Protein AF-A0A3M1DXZ2-F1 (afdb_monomer)

Foldseek 3Di:
DDFDQDPDFRWGWWWAADPPDHDDPAAATEIEIEHQDCVDQVVVVVVVCVVCVVVCVVDPHHYHYGYDHNVCLVVCVDVRSVRSVVPIDD

Mean predicted aligned error: 7.95 Å

Sequence (90 aa):
MKAVTAPGSGGWFCLVPPPGGEAGPESDIDLLVLLDRPDDYFRELRTIVDLLYSVQLESDRLISAKPAPVDDFDQGRIPLYRVAQREGVR

Radius of gyration: 12.91 Å; Cα contacts (8 Å, |Δi|>4): 129; chains: 1; bounding box: 30×26×35 Å

Nearest PDB structures (foldseek):
  8jiw-assembly1_BD  TM=4.901E-01  e=9.294E-01  Triticum aestivum
  6gp6-assembly1_B  TM=4.211E-01  e=1.692E+00  Magnetospirillum gryphiswaldense MSR-1
  7pnw-assembly1_C  TM=3.421E-01  e=2.522E+00  Mus musculus
  2lxx-assembly1_A  TM=2.704E-01  e=6.663E-01  Caenorhabditis elegans

Solvent-accessible surface area (backbone atoms only — not comparable to full-atom values): 5378 Å² total; per-residue (Å²): 137,76,64,69,73,56,90,90,56,90,39,46,53,33,38,36,73,53,97,86,59,83,79,52,97,87,43,64,45,39,35,38,34,30,28,84,72,63,88,48,60,67,60,52,42,50,51,51,50,65,68,42,47,67,58,44,75,78,38,100,48,56,72,47,74,42,77,38,42,37,67,48,43,77,68,37,74,45,74,68,36,46,49,35,71,74,71,32,52,90

Structure (mmCIF, N/CA/C/O backbone):
data_AF-A0A3M1DXZ2-F1
#
_entry.id   AF-A0A3M1DXZ2-F1
#
loop_
_atom_site.group_PDB
_atom_site.id
_atom_site.type_symbol
_atom_site.label_atom_id
_atom_site.label_alt_id
_atom_site.label_comp_id
_atom_site.label_asym_id
_atom_site.label_entity_id
_atom_site.label_seq_id
_atom_site.pdbx_PDB_ins_code
_atom_site.Cartn_x
_atom_site.C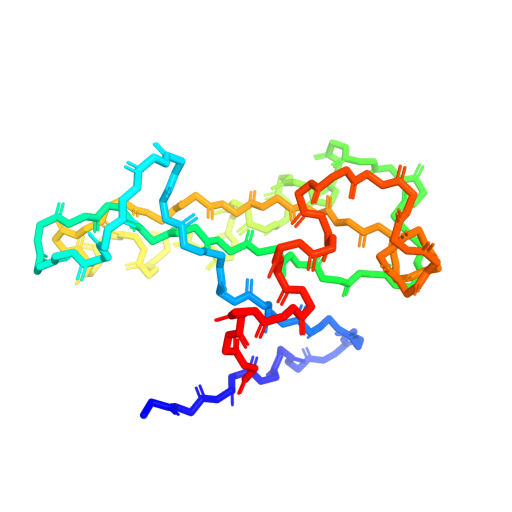artn_y
_atom_site.Cartn_z
_atom_site.occupancy
_atom_site.B_iso_or_equiv
_atom_site.auth_seq_id
_atom_site.auth_comp_id
_atom_site.auth_asym_id
_atom_site.auth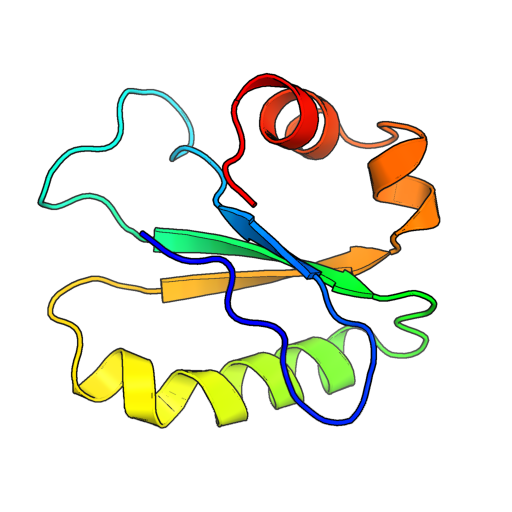_atom_id
_atom_site.pdbx_PDB_model_num
ATOM 1 N N . MET A 1 1 ? 4.821 -12.349 13.509 1.00 30.73 1 MET A N 1
ATOM 2 C CA . MET A 1 1 ? 3.933 -11.825 12.449 1.00 30.73 1 MET A CA 1
ATOM 3 C C . MET A 1 1 ? 4.306 -12.547 11.162 1.00 30.73 1 MET A C 1
ATOM 5 O O . MET A 1 1 ? 5.490 -12.783 10.968 1.00 30.73 1 MET A O 1
ATOM 9 N N . LYS A 1 2 ? 3.328 -13.043 10.395 1.00 22.62 2 LYS A N 1
ATOM 10 C CA . LYS A 1 2 ? 3.551 -13.869 9.195 1.00 22.62 2 LYS A CA 1
ATOM 11 C C . LYS A 1 2 ? 3.364 -13.008 7.946 1.00 22.62 2 LYS A C 1
ATOM 13 O O . LYS A 1 2 ? 2.335 -12.347 7.852 1.00 22.62 2 LYS A O 1
ATOM 18 N N . ALA A 1 3 ? 4.302 -13.107 7.007 1.00 31.73 3 ALA A N 1
ATOM 19 C CA . ALA A 1 3 ? 4.099 -12.767 5.605 1.00 31.73 3 ALA A CA 1
ATOM 20 C C . ALA A 1 3 ? 2.780 -13.378 5.117 1.00 31.73 3 ALA A C 1
ATOM 22 O O . ALA A 1 3 ? 2.600 -14.599 5.204 1.00 31.73 3 ALA A O 1
ATOM 23 N N . VAL A 1 4 ? 1.846 -12.557 4.644 1.00 35.97 4 VAL A N 1
ATOM 24 C CA . VAL A 1 4 ? 0.625 -13.045 3.997 1.00 35.97 4 VAL A CA 1
ATOM 25 C C . VAL A 1 4 ? 0.833 -12.914 2.498 1.00 35.97 4 VAL A C 1
ATOM 27 O O . VAL A 1 4 ? 0.867 -11.815 1.958 1.00 35.97 4 VAL A O 1
ATOM 30 N N . THR A 1 5 ? 1.000 -14.044 1.823 1.00 39.56 5 THR A N 1
ATOM 31 C CA . THR A 1 5 ? 0.932 -14.124 0.366 1.00 39.56 5 THR A CA 1
ATOM 32 C C . THR A 1 5 ? -0.526 -13.994 -0.071 1.00 39.56 5 THR A C 1
ATOM 34 O O . THR A 1 5 ? -1.382 -14.761 0.374 1.00 39.56 5 THR A O 1
ATOM 37 N N . ALA A 1 6 ? -0.830 -13.029 -0.943 1.00 37.94 6 ALA A N 1
ATOM 38 C CA . ALA A 1 6 ? -2.143 -12.956 -1.579 1.00 37.94 6 ALA A CA 1
ATOM 39 C C . ALA A 1 6 ? -2.307 -14.132 -2.569 1.00 37.94 6 ALA A C 1
ATOM 41 O O . ALA A 1 6 ? -1.387 -14.413 -3.344 1.00 37.94 6 ALA A O 1
ATOM 42 N N . PRO A 1 7 ? -3.447 -14.845 -2.576 1.00 34.69 7 PRO A N 1
ATOM 43 C CA . PRO A 1 7 ? -3.665 -15.937 -3.512 1.00 34.69 7 PRO A CA 1
ATOM 44 C C . PRO A 1 7 ? -4.062 -15.379 -4.887 1.00 34.69 7 PRO A C 1
ATOM 46 O O . PRO A 1 7 ? -5.123 -14.780 -5.029 1.00 34.69 7 PRO A O 1
ATOM 49 N N . GLY A 1 8 ? -3.233 -15.610 -5.912 1.00 38.38 8 GLY A N 1
ATOM 50 C CA . GLY A 1 8 ? -3.637 -15.483 -7.325 1.00 38.38 8 GLY A CA 1
ATOM 51 C C . GLY A 1 8 ? -2.816 -14.538 -8.208 1.00 38.38 8 GLY A C 1
ATOM 52 O O . GLY A 1 8 ? -2.905 -14.624 -9.428 1.00 38.38 8 GLY A O 1
ATOM 53 N N . SER A 1 9 ? -1.963 -13.703 -7.632 1.00 40.53 9 SER A N 1
ATOM 54 C CA . SER A 1 9 ? -1.016 -12.842 -8.351 1.00 40.53 9 SER A CA 1
ATOM 55 C C . SER A 1 9 ? 0.133 -12.579 -7.391 1.00 40.53 9 SER A C 1
ATOM 57 O O . SER A 1 9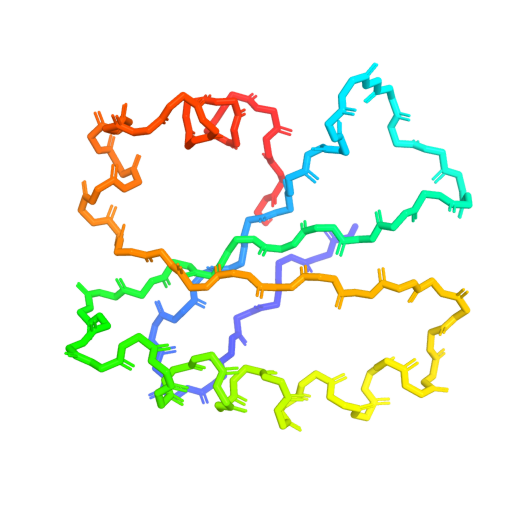 ? -0.147 -12.249 -6.244 1.00 40.53 9 SER A O 1
ATOM 59 N N . GLY A 1 10 ? 1.382 -12.799 -7.811 1.00 44.31 10 GLY A N 1
ATOM 60 C CA . GLY A 1 10 ? 2.593 -12.858 -6.975 1.00 44.31 10 GLY A CA 1
ATOM 61 C C . GLY A 1 10 ? 2.990 -11.566 -6.248 1.00 44.31 10 GLY A C 1
ATOM 62 O O . GLY A 1 10 ? 4.138 -11.149 -6.329 1.00 44.31 10 GLY A O 1
ATOM 63 N N . GLY A 1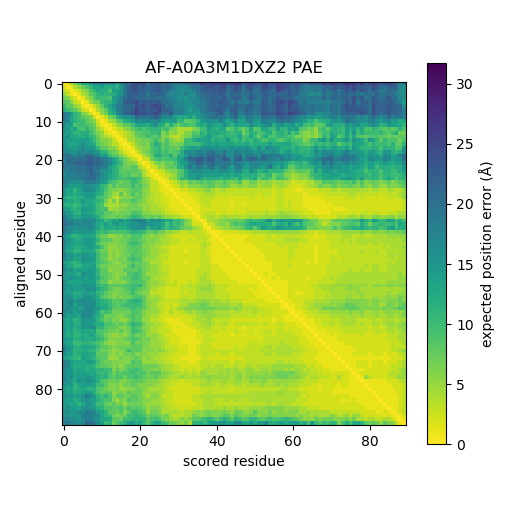 11 ? 2.055 -10.932 -5.545 1.00 50.22 11 GLY A N 1
ATOM 64 C CA . GLY A 1 11 ? 2.264 -9.728 -4.765 1.00 50.22 11 GLY A CA 1
ATOM 65 C C . GLY A 1 11 ? 2.915 -10.052 -3.428 1.00 50.22 11 GLY A C 1
ATOM 66 O O . GLY A 1 11 ? 2.349 -10.792 -2.619 1.00 50.22 11 GLY A O 1
ATOM 67 N N . TRP A 1 12 ? 4.095 -9.486 -3.192 1.00 52.75 12 TRP A N 1
ATOM 68 C CA . TRP A 1 12 ? 4.764 -9.526 -1.893 1.00 52.75 12 TRP A CA 1
ATOM 69 C C . TRP A 1 12 ? 4.458 -8.238 -1.135 1.00 52.75 12 TRP A C 1
ATOM 71 O O . TRP A 1 12 ? 4.558 -7.151 -1.701 1.00 52.75 12 TRP A O 1
ATOM 81 N N . PHE A 1 13 ? 4.121 -8.343 0.148 1.00 57.41 13 PHE A N 1
ATOM 82 C CA . PHE A 1 13 ? 3.961 -7.180 1.018 1.00 57.41 13 PHE A CA 1
ATOM 83 C C . PHE A 1 13 ? 5.253 -6.967 1.801 1.00 57.41 13 PHE A C 1
ATOM 85 O O . PHE A 1 13 ? 5.779 -7.897 2.406 1.00 57.41 13 PHE A O 1
ATOM 92 N N . CYS A 1 14 ? 5.774 -5.747 1.777 1.00 57.41 14 CYS A N 1
ATOM 93 C CA . CYS A 1 14 ? 6.895 -5.328 2.605 1.00 57.41 14 CYS A CA 1
ATOM 94 C C . CYS A 1 14 ? 6.397 -4.243 3.557 1.00 57.41 14 CYS A C 1
ATOM 96 O O . CYS A 1 14 ? 5.907 -3.207 3.106 1.00 57.41 14 CYS A O 1
ATOM 98 N N . LEU A 1 15 ? 6.494 -4.482 4.863 1.00 62.84 15 LEU A N 1
ATOM 99 C CA . LEU A 1 15 ? 6.131 -3.477 5.854 1.00 62.84 15 LEU A CA 1
ATOM 100 C C . LEU A 1 15 ? 7.232 -2.418 5.912 1.00 62.84 15 LEU A C 1
ATOM 102 O O . LEU A 1 15 ? 8.402 -2.753 6.098 1.00 62.84 15 LEU A O 1
ATOM 106 N N . VAL A 1 16 ? 6.863 -1.154 5.738 1.00 61.38 16 VAL A N 1
ATOM 107 C CA . VAL A 1 16 ? 7.804 -0.032 5.744 1.00 61.38 16 VAL A CA 1
ATOM 108 C C . VAL A 1 16 ? 7.713 0.671 7.101 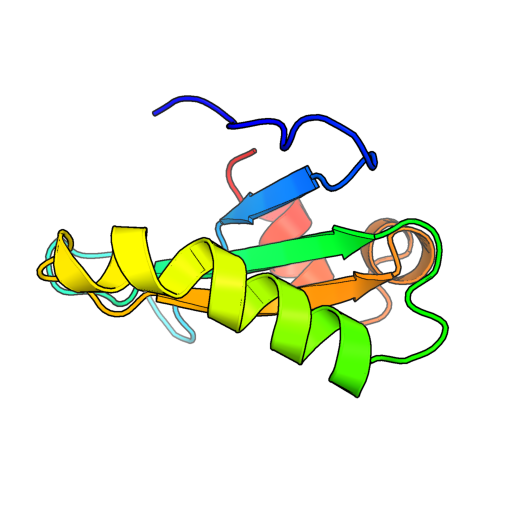1.00 61.38 16 VAL A C 1
ATOM 110 O O . VAL A 1 16 ? 6.605 0.886 7.589 1.00 61.38 16 VAL A O 1
ATOM 113 N N . PRO A 1 17 ? 8.840 1.021 7.744 1.00 60.03 17 PRO A N 1
ATOM 114 C CA . PRO A 1 17 ? 8.795 1.841 8.948 1.00 60.03 17 PRO A CA 1
ATOM 115 C C . PRO A 1 17 ? 8.184 3.223 8.646 1.00 60.03 17 PRO A C 1
ATOM 117 O O . PRO A 1 17 ? 8.361 3.742 7.537 1.00 60.03 17 PRO A O 1
ATOM 120 N N . PRO A 1 18 ? 7.485 3.839 9.617 1.00 60.28 18 PRO A N 1
ATOM 121 C CA . PRO A 1 18 ? 6.873 5.146 9.421 1.00 60.28 18 PRO A CA 1
ATOM 122 C C . PRO A 1 18 ? 7.943 6.206 9.106 1.00 60.28 18 PRO A C 1
ATOM 124 O O . PRO A 1 18 ? 9.076 6.122 9.598 1.00 60.28 18 PRO A O 1
ATOM 127 N N . PRO A 1 19 ? 7.620 7.235 8.303 1.00 52.41 19 PRO A N 1
ATOM 128 C CA . PRO A 1 19 ? 8.582 8.268 7.944 1.00 52.41 19 PRO A CA 1
ATOM 129 C C . PRO A 1 19 ? 9.021 9.062 9.187 1.00 52.41 19 PRO A C 1
ATOM 131 O O . PRO A 1 19 ? 8.313 9.951 9.650 1.00 52.41 19 PRO A O 1
ATOM 134 N N . GLY A 1 20 ? 10.221 8.762 9.701 1.00 59.62 20 GLY A N 1
ATOM 135 C CA . GLY A 1 20 ? 10.906 9.559 10.726 1.00 59.62 20 GLY A CA 1
ATOM 136 C C . GLY A 1 20 ? 11.096 8.930 12.114 1.00 59.62 20 GLY A C 1
ATOM 137 O O . GLY A 1 20 ? 11.535 9.656 13.004 1.00 59.62 20 GLY A O 1
ATOM 138 N N . GLY A 1 21 ? 10.820 7.637 12.342 1.00 59.16 21 GLY A N 1
ATOM 139 C CA . GLY A 1 21 ? 11.060 7.037 13.667 1.00 59.16 21 GLY A CA 1
ATOM 140 C C . GLY A 1 21 ? 10.724 5.550 13.828 1.00 59.16 21 GLY A C 1
ATOM 141 O O . GLY A 1 21 ? 10.438 4.852 12.859 1.00 59.16 21 GLY A O 1
ATOM 142 N N . GLU A 1 22 ? 10.776 5.076 15.079 1.00 59.75 22 GLU A N 1
ATOM 143 C CA . GLU A 1 22 ? 10.402 3.710 15.476 1.00 59.75 22 GLU A CA 1
ATOM 144 C C . GLU A 1 22 ? 8.882 3.507 15.426 1.00 59.75 22 GLU A C 1
ATOM 146 O O . GLU A 1 22 ? 8.107 4.358 15.868 1.00 59.75 22 GLU A O 1
ATOM 151 N N . ALA A 1 23 ? 8.456 2.350 14.912 1.00 62.75 23 ALA A N 1
ATOM 152 C CA . ALA A 1 23 ? 7.054 1.953 14.910 1.00 62.75 23 ALA A CA 1
ATOM 153 C C . ALA A 1 23 ? 6.567 1.711 16.349 1.00 62.75 23 ALA A C 1
ATOM 155 O O . ALA A 1 23 ? 7.016 0.785 17.026 1.00 62.75 23 ALA A O 1
ATOM 156 N N . GLY A 1 24 ? 5.638 2.548 16.804 1.00 65.31 24 GLY A N 1
ATOM 157 C CA . GLY A 1 24 ? 4.939 2.401 18.075 1.00 65.31 24 GLY A CA 1
ATOM 158 C C . GLY A 1 24 ? 3.592 1.684 17.920 1.00 65.31 24 GLY A C 1
ATOM 159 O O . GLY A 1 24 ? 3.121 1.467 16.801 1.00 65.31 24 GLY A O 1
ATOM 160 N N . PRO A 1 25 ? 2.934 1.331 19.038 1.00 66.62 25 PRO A N 1
ATOM 161 C CA . PRO A 1 25 ? 1.624 0.675 19.024 1.00 66.62 25 PRO A CA 1
ATOM 162 C C . PRO A 1 25 ? 0.527 1.504 18.332 1.00 66.62 25 PRO A C 1
ATOM 164 O O . PRO A 1 25 ? -0.368 0.922 17.729 1.00 66.62 25 PRO A O 1
ATOM 167 N N . GLU A 1 26 ? 0.653 2.833 18.338 1.00 71.62 26 GLU A N 1
ATOM 168 C CA . GLU A 1 26 ? -0.283 3.773 17.700 1.00 71.62 26 GLU A CA 1
ATOM 169 C C . GLU A 1 26 ? 0.130 4.186 16.279 1.00 71.62 26 GLU A C 1
ATOM 171 O O . GLU A 1 26 ? -0.532 5.007 15.652 1.00 71.62 26 GLU A O 1
ATOM 176 N N . SER A 1 27 ? 1.262 3.693 15.767 1.00 73.62 27 SER A N 1
ATOM 177 C CA . SER A 1 27 ? 1.739 4.100 14.444 1.00 73.62 27 SER A CA 1
ATOM 178 C C . SER A 1 27 ? 0.860 3.517 13.343 1.00 73.62 27 SER A C 1
ATOM 180 O O . SER A 1 27 ? 0.404 2.378 13.448 1.00 73.62 27 SER A O 1
ATOM 182 N N . ASP A 1 28 ? 0.701 4.242 12.242 1.00 82.75 28 ASP A N 1
ATOM 183 C CA . ASP A 1 28 ? 0.097 3.692 11.030 1.00 82.75 28 ASP A CA 1
ATOM 184 C C . ASP A 1 28 ? 0.887 2.466 10.530 1.00 82.75 28 ASP A C 1
ATOM 186 O O . ASP A 1 28 ? 2.051 2.238 10.882 1.00 82.75 28 ASP A O 1
ATOM 190 N N . ILE A 1 29 ? 0.225 1.629 9.741 1.00 84.56 29 ILE A N 1
ATOM 191 C CA . ILE A 1 29 ? 0.805 0.459 9.090 1.00 84.56 29 ILE A CA 1
ATOM 192 C C . ILE A 1 29 ? 1.054 0.830 7.632 1.00 84.56 29 ILE A C 1
ATOM 194 O O . ILE A 1 29 ? 0.116 0.901 6.843 1.00 84.56 29 ILE A O 1
ATOM 198 N N . ASP A 1 30 ? 2.316 1.035 7.265 1.00 84.88 30 ASP A N 1
ATOM 199 C CA . ASP A 1 30 ? 2.708 1.262 5.876 1.00 84.88 30 ASP A CA 1
ATOM 200 C C . ASP A 1 30 ? 3.099 -0.055 5.192 1.00 84.88 30 ASP A C 1
ATOM 202 O O . ASP A 1 30 ? 3.989 -0.784 5.634 1.00 84.88 30 ASP A O 1
ATOM 206 N N . LEU A 1 31 ? 2.447 -0.344 4.070 1.00 88.06 31 LEU A N 1
ATOM 207 C CA . LEU A 1 31 ? 2.670 -1.512 3.229 1.00 88.06 31 LEU A CA 1
ATOM 208 C C . LEU A 1 31 ? 3.170 -1.077 1.854 1.00 88.06 31 LEU A C 1
ATOM 210 O O . LEU A 1 31 ? 2.549 -0.273 1.157 1.00 88.06 31 LEU A O 1
ATOM 214 N N . LEU A 1 32 ? 4.269 -1.676 1.420 1.00 89.19 32 LEU A N 1
ATOM 215 C CA . LEU A 1 32 ? 4.716 -1.626 0.041 1.00 89.19 32 LEU A CA 1
ATOM 216 C C . LEU A 1 32 ? 4.345 -2.940 -0.644 1.00 89.19 32 LEU A C 1
ATOM 218 O O . LEU A 1 32 ? 4.818 -4.003 -0.245 1.00 89.19 32 LEU A O 1
ATOM 222 N N . VAL A 1 33 ? 3.488 -2.867 -1.659 1.00 90.75 33 VAL A N 1
ATOM 223 C CA . VAL A 1 33 ? 3.001 -4.033 -2.404 1.00 90.75 33 VAL A CA 1
ATOM 224 C C . VAL A 1 33 ? 3.839 -4.179 -3.664 1.00 90.75 33 VAL A C 1
ATOM 226 O O . VAL A 1 33 ? 3.708 -3.381 -4.590 1.00 90.75 33 VAL A O 1
ATOM 229 N N . LEU A 1 34 ? 4.726 -5.169 -3.687 1.00 90.50 34 LEU A N 1
ATOM 230 C CA . LEU A 1 34 ? 5.601 -5.437 -4.824 1.00 90.50 34 LEU A CA 1
ATOM 231 C C . LEU A 1 34 ? 4.823 -6.193 -5.895 1.00 90.50 34 LEU A C 1
ATOM 233 O O . LEU A 1 34 ? 4.325 -7.285 -5.635 1.00 90.50 34 LEU A O 1
ATOM 237 N N . LEU A 1 35 ? 4.727 -5.605 -7.082 1.00 89.06 35 LEU A N 1
ATOM 238 C CA . LEU A 1 35 ? 4.007 -6.138 -8.232 1.00 89.06 35 LEU A CA 1
ATOM 239 C C . LEU A 1 35 ? 4.983 -6.299 -9.399 1.00 89.06 35 LEU A C 1
ATOM 241 O O . LEU A 1 35 ? 5.763 -5.387 -9.671 1.00 89.06 35 LEU A O 1
ATOM 245 N N . ASP A 1 36 ? 4.921 -7.423 -10.117 1.00 83.69 36 ASP A N 1
ATOM 246 C CA . ASP A 1 36 ? 5.820 -7.680 -11.252 1.00 83.69 36 ASP A CA 1
ATOM 247 C C . ASP A 1 36 ? 5.691 -6.601 -12.338 1.00 83.69 36 ASP A C 1
ATOM 249 O O . ASP A 1 36 ? 6.692 -6.131 -12.877 1.00 83.69 36 ASP A O 1
ATOM 253 N N . ARG A 1 37 ? 4.455 -6.181 -12.645 1.00 76.94 37 ARG A N 1
ATOM 254 C CA . ARG A 1 37 ? 4.143 -5.143 -13.641 1.00 76.94 37 ARG A CA 1
ATOM 255 C C . ARG A 1 37 ? 2.844 -4.401 -13.311 1.00 76.94 37 ARG A C 1
ATOM 257 O O . ARG A 1 37 ? 1.780 -4.819 -13.765 1.00 76.94 37 ARG A O 1
ATOM 264 N N . PRO A 1 38 ? 2.888 -3.304 -12.539 1.00 74.38 38 PRO A N 1
ATOM 265 C CA . PRO A 1 38 ? 1.723 -2.446 -12.371 1.00 74.38 38 PRO A CA 1
ATOM 266 C C . PRO A 1 38 ? 1.562 -1.553 -13.611 1.00 74.38 38 PRO A C 1
ATOM 268 O O . PRO A 1 38 ? 1.953 -0.388 -13.597 1.00 74.38 38 PRO A O 1
ATOM 271 N N . ASP A 1 39 ? 1.016 -2.104 -14.699 1.00 77.44 39 ASP A N 1
ATOM 272 C CA . ASP A 1 39 ? 0.815 -1.363 -15.957 1.00 77.44 39 ASP A CA 1
ATOM 273 C C . ASP A 1 39 ? -0.158 -0.176 -15.781 1.00 77.44 39 ASP A C 1
ATOM 275 O O . ASP A 1 39 ? -0.048 0.836 -16.472 1.00 77.44 39 ASP A O 1
ATOM 279 N N . ASP A 1 40 ? -1.084 -0.275 -14.819 1.00 88.00 40 ASP A N 1
ATOM 280 C CA . ASP A 1 40 ? -1.997 0.797 -14.416 1.00 88.00 40 ASP A CA 1
ATOM 281 C C . ASP A 1 40 ? -1.953 0.993 -12.895 1.00 88.00 40 ASP A C 1
ATOM 283 O O . ASP A 1 40 ? -2.657 0.331 -12.129 1.00 88.00 40 ASP A O 1
ATOM 287 N N . TYR A 1 41 ? -1.131 1.949 -12.459 1.00 87.25 41 TYR A N 1
ATOM 288 C CA . TYR A 1 41 ? -0.957 2.288 -11.047 1.00 87.25 41 TYR A CA 1
ATOM 289 C C . TYR A 1 41 ? -2.283 2.549 -10.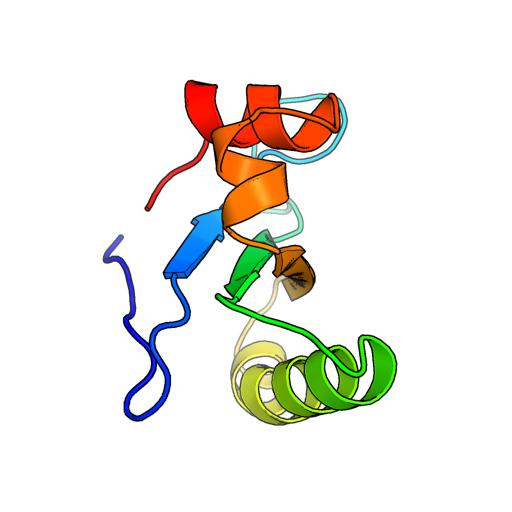317 1.00 87.25 41 TYR A C 1
ATOM 291 O O . TYR A 1 41 ? -2.450 2.122 -9.174 1.00 87.25 41 TYR A O 1
ATOM 299 N N . PHE A 1 42 ? -3.233 3.247 -10.949 1.00 89.56 42 PHE A N 1
ATOM 300 C CA . PHE A 1 42 ? -4.487 3.621 -10.293 1.00 89.56 42 PHE A CA 1
ATOM 301 C C . PHE A 1 42 ? -5.420 2.428 -10.145 1.00 89.56 42 PHE A C 1
ATOM 303 O O . PHE A 1 42 ? -6.074 2.291 -9.109 1.00 89.56 42 PHE A O 1
ATOM 310 N N . ARG A 1 43 ? -5.460 1.547 -11.146 1.00 91.31 43 ARG A N 1
ATOM 311 C CA . ARG A 1 43 ? -6.205 0.291 -11.059 1.00 91.31 43 ARG A CA 1
ATOM 312 C C . ARG A 1 43 ? -5.630 -0.631 -9.986 1.00 91.31 43 ARG A C 1
ATOM 314 O O . ARG A 1 43 ? -6.402 -1.202 -9.214 1.00 91.31 43 ARG A O 1
ATOM 321 N N . GLU A 1 44 ? -4.309 -0.751 -9.904 1.00 91.50 44 GLU A N 1
ATOM 322 C CA . GLU A 1 44 ? -3.656 -1.557 -8.866 1.00 91.50 44 GLU A CA 1
ATOM 323 C C . GLU A 1 44 ? -3.916 -0.978 -7.475 1.00 91.50 44 GLU A C 1
ATOM 325 O O . GLU A 1 44 ? -4.349 -1.692 -6.571 1.00 91.50 44 GLU A O 1
ATOM 330 N N . LEU A 1 45 ? -3.764 0.339 -7.313 1.00 91.25 45 LEU A N 1
ATOM 331 C CA . LEU A 1 45 ? -4.070 1.021 -6.058 1.00 91.25 45 LEU A CA 1
ATOM 332 C C . LEU A 1 45 ? -5.535 0.824 -5.650 1.00 91.25 45 LEU A C 1
ATOM 334 O O . LEU A 1 45 ? -5.809 0.531 -4.489 1.00 91.25 45 LEU A O 1
ATOM 338 N N . ARG A 1 46 ? -6.480 0.943 -6.591 1.00 92.00 46 ARG A N 1
ATOM 339 C CA . ARG A 1 46 ? -7.904 0.705 -6.325 1.00 92.00 46 ARG A CA 1
ATOM 340 C C . ARG A 1 46 ? -8.150 -0.725 -5.850 1.00 92.00 46 ARG A C 1
ATOM 342 O O . ARG A 1 46 ? -8.839 -0.913 -4.854 1.00 92.00 46 ARG A O 1
ATOM 349 N N . THR A 1 47 ? -7.547 -1.701 -6.523 1.00 91.62 47 THR A N 1
ATOM 350 C CA . THR A 1 47 ? -7.646 -3.120 -6.159 1.00 91.62 47 THR A CA 1
ATOM 351 C C . THR A 1 47 ? -7.116 -3.368 -4.748 1.00 91.62 47 THR A C 1
ATOM 353 O O . THR A 1 47 ? -7.778 -4.017 -3.944 1.00 91.62 47 THR A O 1
ATOM 356 N N . ILE A 1 48 ? -5.956 -2.800 -4.415 1.00 90.69 48 ILE A N 1
ATOM 357 C CA . ILE A 1 48 ? -5.358 -2.893 -3.079 1.00 90.69 48 ILE A CA 1
ATOM 358 C C . ILE A 1 48 ? -6.275 -2.268 -2.020 1.00 90.69 48 ILE A C 1
ATOM 360 O O . ILE A 1 48 ? -6.506 -2.879 -0.980 1.00 90.69 48 ILE A O 1
ATOM 364 N N . VAL A 1 49 ? -6.828 -1.080 -2.283 1.00 90.75 49 VAL A N 1
ATOM 365 C CA . VAL A 1 49 ? -7.759 -0.401 -1.366 1.00 90.75 49 VAL A CA 1
ATOM 366 C C . VAL A 1 49 ? -9.017 -1.237 -1.137 1.00 90.75 49 VAL A C 1
ATOM 368 O O . VAL A 1 49 ? -9.425 -1.409 0.009 1.00 90.75 49 VAL A O 1
ATOM 371 N N . ASP A 1 50 ? -9.610 -1.785 -2.199 1.00 92.25 50 ASP A N 1
ATOM 372 C CA . ASP A 1 50 ? -10.817 -2.608 -2.097 1.00 92.25 50 ASP A CA 1
ATOM 373 C C . ASP A 1 50 ? -10.546 -3.910 -1.307 1.00 92.25 50 ASP A C 1
ATOM 375 O O . ASP A 1 50 ? -11.379 -4.321 -0.501 1.00 92.25 50 ASP A O 1
ATOM 379 N N . LEU A 1 51 ? -9.363 -4.523 -1.463 1.00 90.31 51 LEU A N 1
ATOM 380 C CA . LEU A 1 51 ? -8.944 -5.708 -0.697 1.00 90.31 51 LEU A CA 1
ATOM 381 C C . LEU A 1 51 ? -8.673 -5.405 0.781 1.00 90.31 51 LEU A C 1
ATOM 383 O O . LEU A 1 51 ? -9.009 -6.207 1.651 1.00 90.31 51 LEU A O 1
ATOM 387 N N . LEU A 1 52 ? -8.046 -4.266 1.072 1.00 90.56 52 LEU A N 1
ATOM 388 C CA . LEU A 1 52 ? -7.701 -3.876 2.439 1.00 90.56 52 LEU A CA 1
ATOM 389 C C . LEU A 1 52 ? -8.880 -3.274 3.200 1.00 90.56 52 LEU A C 1
ATOM 391 O O . LEU A 1 52 ? -8.795 -3.152 4.418 1.00 90.56 52 LEU A O 1
ATOM 395 N N . TYR A 1 53 ? -9.982 -2.932 2.529 1.00 88.38 53 TYR A N 1
ATOM 396 C CA . TYR A 1 53 ? -11.115 -2.261 3.158 1.00 88.38 53 TYR A CA 1
ATOM 397 C C . TYR A 1 53 ? -11.691 -3.038 4.350 1.00 88.38 53 TYR A C 1
ATOM 399 O O . TYR A 1 53 ? -11.897 -2.459 5.414 1.00 88.38 53 TYR A O 1
ATOM 407 N N . SER A 1 54 ? -11.903 -4.351 4.217 1.00 90.50 54 SER A N 1
ATOM 408 C CA . SER A 1 54 ? -12.412 -5.167 5.328 1.00 90.50 54 SER A CA 1
ATOM 409 C C . SER A 1 54 ? -11.421 -5.236 6.490 1.00 90.50 54 SER A C 1
ATOM 411 O O . SER A 1 54 ? -11.817 -5.110 7.642 1.00 90.50 54 SER A O 1
ATOM 413 N N . VAL A 1 55 ? -10.126 -5.362 6.188 1.00 89.38 55 VAL A N 1
ATOM 414 C CA . VAL A 1 55 ? -9.059 -5.405 7.199 1.00 89.38 55 VAL A CA 1
ATOM 415 C C . VAL A 1 55 ? -8.942 -4.063 7.924 1.00 89.38 55 VAL A C 1
ATOM 417 O O . VAL A 1 55 ? -8.751 -4.027 9.134 1.00 89.38 55 VAL A O 1
ATOM 420 N N . GLN A 1 56 ? -9.106 -2.954 7.203 1.00 90.12 56 GLN A N 1
ATOM 421 C CA . GLN A 1 56 ? -9.093 -1.610 7.770 1.00 90.12 56 GLN A CA 1
ATOM 422 C C . GLN A 1 56 ? -10.248 -1.384 8.752 1.00 90.12 56 GLN A C 1
ATOM 424 O O . GLN A 1 56 ? -10.056 -0.679 9.737 1.00 90.12 56 GLN A O 1
ATOM 429 N N . LEU A 1 57 ? -11.429 -1.960 8.504 1.00 91.75 57 LEU A N 1
ATOM 430 C CA . LEU A 1 57 ? -12.578 -1.847 9.413 1.00 91.75 57 LEU A CA 1
ATOM 431 C C . LEU A 1 57 ? -12.392 -2.631 10.718 1.00 91.75 57 LEU A C 1
ATOM 433 O O . LEU A 1 57 ? -12.990 -2.276 11.729 1.00 91.75 57 LEU A O 1
ATOM 437 N N . GLU A 1 58 ? -11.588 -3.691 10.690 1.00 92.38 58 GLU A N 1
ATOM 438 C CA . GLU A 1 58 ? -11.273 -4.527 11.856 1.00 92.38 58 GLU A CA 1
ATOM 439 C C . GLU A 1 58 ? -10.018 -4.052 12.609 1.00 92.38 58 GLU A C 1
ATOM 441 O O . GLU A 1 58 ? -9.681 -4.592 13.662 1.00 92.38 58 GLU A O 1
ATOM 446 N N . SER A 1 59 ? -9.312 -3.060 12.064 1.00 86.00 59 SER A N 1
ATOM 447 C CA . SER A 1 59 ? -8.061 -2.534 12.599 1.00 86.00 59 SER A CA 1
ATOM 448 C C . SER A 1 59 ? -8.279 -1.169 13.238 1.00 86.00 59 SER A C 1
ATOM 450 O O . SER A 1 59 ? -8.751 -0.239 12.587 1.00 86.00 59 SER A O 1
ATOM 452 N N . ASP A 1 60 ? -7.812 -1.008 14.475 1.00 88.00 60 ASP A N 1
ATOM 453 C CA . ASP A 1 60 ? -7.756 0.299 15.146 1.00 88.00 60 ASP A CA 1
ATOM 454 C C . ASP A 1 60 ? -6.650 1.211 14.574 1.00 88.00 60 ASP A C 1
ATOM 456 O O . ASP A 1 60 ? -6.544 2.383 14.931 1.00 88.00 60 ASP A O 1
ATOM 460 N N . ARG A 1 61 ? -5.816 0.679 13.670 1.00 85.88 61 ARG A N 1
ATOM 461 C CA . ARG A 1 61 ? -4.691 1.374 13.030 1.00 85.88 61 ARG A CA 1
ATOM 462 C C . ARG A 1 61 ? -4.968 1.610 11.552 1.00 85.88 61 ARG A C 1
ATOM 464 O O . ARG A 1 61 ? -5.509 0.730 10.873 1.00 85.88 61 ARG A O 1
ATOM 471 N N . LEU A 1 62 ? -4.552 2.767 11.035 1.00 86.38 62 LEU A N 1
ATOM 472 C CA . LEU A 1 62 ? -4.626 3.062 9.604 1.00 86.38 62 LEU A CA 1
ATOM 473 C C . LEU A 1 62 ? -3.624 2.202 8.835 1.00 86.38 62 LEU A C 1
ATOM 475 O O . LEU A 1 62 ? -2.464 2.086 9.220 1.00 86.38 62 LEU A O 1
ATOM 479 N N . ILE A 1 63 ? -4.079 1.614 7.735 1.00 88.88 63 ILE A N 1
ATOM 480 C CA . ILE A 1 63 ? -3.280 0.807 6.821 1.00 88.88 63 ILE A CA 1
ATOM 481 C C . ILE A 1 63 ? -3.125 1.600 5.525 1.00 88.88 63 ILE A C 1
ATOM 483 O O . ILE A 1 63 ? -4.062 1.776 4.748 1.00 88.88 63 ILE A O 1
ATOM 487 N N . SER A 1 64 ? -1.913 2.080 5.289 1.00 85.94 64 SER A N 1
ATOM 488 C CA . SER A 1 64 ? -1.487 2.734 4.057 1.00 85.94 64 SER A CA 1
ATOM 489 C C . SER A 1 64 ? -0.808 1.688 3.183 1.00 85.94 64 SER A C 1
ATOM 491 O O . SER A 1 64 ? 0.100 1.000 3.633 1.00 85.94 64 SER A O 1
ATOM 493 N N . ALA A 1 65 ? -1.238 1.537 1.931 1.00 90.56 65 ALA A N 1
ATOM 494 C CA . ALA A 1 65 ? -0.633 0.581 1.011 1.00 90.56 65 ALA A CA 1
ATOM 495 C C . ALA A 1 65 ? -0.300 1.236 -0.326 1.00 90.56 65 ALA A C 1
ATOM 497 O O . ALA A 1 65 ? -1.120 1.943 -0.913 1.00 90.56 65 ALA A O 1
ATOM 498 N N . LYS A 1 66 ? 0.921 1.002 -0.811 1.00 88.62 66 LYS A N 1
ATOM 499 C CA . LYS A 1 66 ? 1.431 1.587 -2.053 1.00 88.62 66 LYS A CA 1
ATOM 500 C C . LYS A 1 66 ? 1.918 0.487 -2.992 1.00 88.62 66 LYS A C 1
ATOM 502 O O . LYS A 1 66 ? 2.819 -0.258 -2.603 1.00 88.62 66 LYS A O 1
ATOM 507 N N . PRO A 1 67 ? 1.377 0.389 -4.219 1.00 91.75 67 PRO A N 1
ATOM 508 C CA . PRO A 1 67 ? 1.936 -0.507 -5.218 1.00 91.75 67 PRO A CA 1
ATOM 509 C C . PRO A 1 67 ? 3.316 -0.011 -5.661 1.00 91.75 67 PRO A C 1
ATOM 511 O O . PRO A 1 67 ? 3.548 1.194 -5.802 1.00 91.75 67 PRO A O 1
ATOM 514 N N . ALA A 1 68 ? 4.231 -0.948 -5.882 1.00 90.44 68 ALA A N 1
ATOM 515 C CA . ALA A 1 68 ? 5.584 -0.705 -6.352 1.00 90.44 68 ALA A CA 1
ATOM 516 C C . ALA A 1 68 ? 5.992 -1.776 -7.372 1.00 90.44 68 ALA A C 1
ATOM 518 O O . ALA A 1 68 ? 5.782 -2.961 -7.110 1.00 90.44 68 ALA A O 1
ATOM 519 N N . PRO A 1 69 ? 6.602 -1.396 -8.508 1.00 91.06 69 PRO A N 1
ATOM 520 C CA . PRO A 1 69 ? 7.210 -2.365 -9.408 1.00 91.06 69 PRO A CA 1
ATOM 521 C C . PRO A 1 69 ? 8.336 -3.121 -8.695 1.00 91.06 69 PRO A C 1
ATOM 523 O O . PRO A 1 69 ? 9.202 -2.496 -8.074 1.00 91.06 69 PRO A O 1
ATOM 526 N N . VAL A 1 70 ? 8.346 -4.450 -8.801 1.00 90.19 70 VAL A N 1
ATOM 527 C CA . VAL A 1 70 ? 9.378 -5.292 -8.176 1.00 90.19 70 VAL A CA 1
ATOM 528 C C . VAL A 1 70 ? 10.776 -4.937 -8.688 1.00 90.19 70 VAL A C 1
ATOM 530 O O . VAL A 1 70 ? 11.694 -4.780 -7.890 1.00 90.19 70 VAL A O 1
ATOM 533 N N . ASP A 1 71 ? 10.911 -4.674 -9.991 1.00 90.62 71 ASP A N 1
ATOM 534 C CA . ASP A 1 71 ? 12.187 -4.320 -10.618 1.00 90.62 71 ASP A CA 1
ATOM 535 C C . ASP A 1 71 ? 12.760 -3.012 -10.050 1.00 90.62 71 ASP A C 1
ATOM 537 O O . ASP A 1 71 ? 13.960 -2.903 -9.780 1.00 90.62 71 ASP A O 1
ATOM 541 N N . ASP A 1 72 ? 11.899 -2.015 -9.830 1.00 91.12 72 ASP A N 1
ATOM 542 C CA . ASP A 1 72 ? 12.302 -0.726 -9.268 1.00 91.12 72 ASP A CA 1
ATOM 543 C C . ASP A 1 72 ? 12.675 -0.853 -7.789 1.00 91.12 72 ASP A C 1
ATOM 545 O O . ASP A 1 72 ? 13.622 -0.197 -7.327 1.00 91.12 72 ASP A O 1
ATOM 549 N N . PHE A 1 73 ? 11.936 -1.693 -7.056 1.00 90.50 73 PHE A N 1
ATOM 550 C CA . PHE A 1 73 ? 12.223 -2.025 -5.669 1.00 90.50 73 PHE A CA 1
ATOM 551 C C . PHE A 1 73 ? 13.575 -2.716 -5.541 1.00 90.50 73 PHE A C 1
ATOM 553 O O . PHE A 1 73 ? 14.418 -2.223 -4.797 1.00 90.50 73 PHE A O 1
ATOM 560 N N . ASP A 1 74 ? 13.818 -3.781 -6.304 1.00 90.69 74 ASP A N 1
ATOM 561 C CA . ASP A 1 74 ? 15.049 -4.572 -6.262 1.00 90.69 74 ASP A CA 1
ATOM 562 C C . ASP A 1 74 ? 16.280 -3.738 -6.619 1.00 90.69 74 ASP A C 1
ATOM 564 O O . ASP A 1 74 ? 17.305 -3.805 -5.938 1.00 90.69 74 ASP A O 1
ATOM 568 N N . GLN A 1 75 ? 16.160 -2.862 -7.617 1.00 93.75 75 GLN A N 1
ATOM 569 C CA . GLN A 1 75 ? 17.215 -1.918 -7.991 1.00 93.75 75 GLN A CA 1
ATOM 570 C C . GLN A 1 75 ? 17.400 -0.773 -6.980 1.00 93.75 75 GLN A C 1
ATOM 572 O O . GLN A 1 75 ? 18.334 0.023 -7.112 1.00 93.75 75 GLN A O 1
ATOM 577 N N . GLY A 1 76 ? 16.512 -0.636 -5.991 1.00 91.44 76 GLY A N 1
ATOM 578 C CA . GLY A 1 76 ? 16.549 0.444 -5.012 1.00 91.44 76 GLY A CA 1
ATOM 579 C C . GLY A 1 76 ? 16.490 1.819 -5.679 1.00 91.44 76 GLY A C 1
ATOM 580 O O . GLY A 1 76 ? 17.224 2.731 -5.283 1.00 91.44 76 GLY A O 1
ATOM 581 N N . ARG A 1 77 ? 15.674 1.985 -6.730 1.00 91.94 77 ARG A N 1
ATOM 582 C CA . ARG A 1 77 ? 15.634 3.232 -7.523 1.00 91.94 77 ARG A CA 1
ATOM 583 C C . ARG A 1 77 ? 15.134 4.423 -6.710 1.00 91.94 77 ARG A C 1
ATOM 585 O O . ARG A 1 77 ? 15.565 5.549 -6.946 1.00 91.94 77 ARG A O 1
ATOM 592 N N . ILE A 1 78 ? 14.281 4.166 -5.720 1.00 88.94 78 ILE A N 1
ATOM 593 C CA . ILE A 1 78 ? 13.704 5.169 -4.820 1.00 88.94 78 ILE A CA 1
ATOM 594 C C . ILE A 1 78 ? 14.328 5.015 -3.421 1.00 88.94 78 ILE A C 1
ATOM 596 O O . ILE A 1 78 ? 14.455 3.885 -2.945 1.00 88.94 78 ILE A O 1
ATOM 600 N N . PRO A 1 79 ? 14.696 6.111 -2.718 1.00 88.56 79 PRO A N 1
ATOM 601 C CA . PRO A 1 79 ? 15.260 6.035 -1.366 1.00 88.56 79 PRO A CA 1
ATOM 602 C C . PRO A 1 79 ? 14.417 5.205 -0.387 1.00 88.56 79 PRO A C 1
ATOM 604 O O . PRO A 1 79 ? 14.973 4.406 0.361 1.00 88.56 79 PRO A O 1
ATOM 607 N N . LEU A 1 80 ? 13.086 5.326 -0.463 1.00 84.69 80 LEU A N 1
ATOM 608 C CA . LEU A 1 80 ? 12.142 4.540 0.334 1.00 84.69 80 LEU A CA 1
ATOM 609 C C . LEU A 1 80 ? 12.331 3.027 0.151 1.00 84.69 80 LEU A C 1
ATOM 611 O O . LEU A 1 80 ? 12.280 2.283 1.123 1.00 84.69 80 LEU A O 1
ATOM 615 N N . TYR A 1 81 ? 12.598 2.568 -1.074 1.00 89.88 81 TYR A N 1
ATOM 616 C CA . TYR A 1 81 ? 12.794 1.145 -1.359 1.00 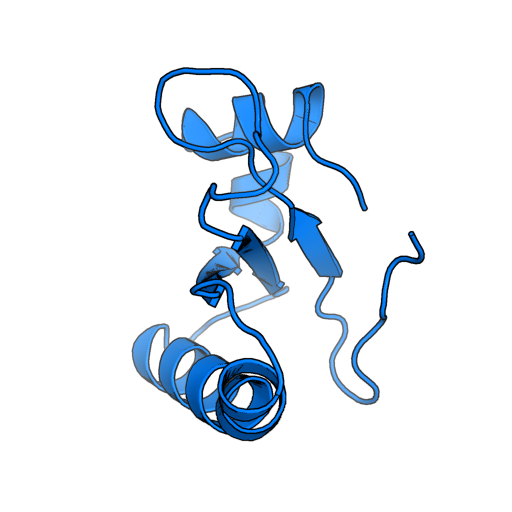89.88 81 TYR A CA 1
ATOM 617 C C . TYR A 1 81 ? 14.060 0.614 -0.701 1.00 89.88 81 TYR A C 1
ATOM 619 O O . TYR A 1 81 ? 14.046 -0.476 -0.148 1.00 89.88 81 TYR A O 1
ATOM 627 N N . ARG A 1 82 ? 15.135 1.408 -0.664 1.00 88.94 82 ARG A N 1
ATOM 628 C CA . ARG A 1 82 ? 16.380 1.018 0.015 1.00 88.94 82 ARG A CA 1
ATOM 629 C C . ARG A 1 82 ? 16.195 0.888 1.522 1.00 88.94 82 ARG A C 1
ATOM 631 O O . ARG A 1 82 ? 16.785 -0.001 2.125 1.00 88.94 82 ARG A O 1
ATOM 638 N N . VAL A 1 83 ? 15.399 1.775 2.121 1.00 86.50 83 VAL A N 1
ATOM 639 C CA . VAL A 1 83 ? 15.040 1.689 3.545 1.00 86.50 83 VAL A CA 1
ATOM 640 C C . VAL A 1 83 ? 14.203 0.435 3.780 1.00 86.50 83 VAL A C 1
ATOM 642 O O . VAL A 1 83 ? 14.575 -0.395 4.599 1.00 86.50 83 VAL A O 1
ATOM 645 N N . ALA A 1 84 ? 13.161 0.216 2.979 1.00 86.25 84 ALA A N 1
ATOM 646 C CA . ALA A 1 84 ? 12.322 -0.977 3.059 1.00 86.25 84 ALA A CA 1
ATOM 647 C C . ALA A 1 84 ? 13.095 -2.290 2.806 1.00 86.25 84 ALA A C 1
ATOM 649 O O . ALA A 1 84 ? 12.791 -3.308 3.411 1.00 86.25 84 ALA A O 1
ATOM 650 N N . GLN A 1 85 ? 14.128 -2.298 1.963 1.00 85.94 85 GLN A N 1
ATOM 651 C CA . GLN A 1 85 ? 15.011 -3.459 1.790 1.00 85.94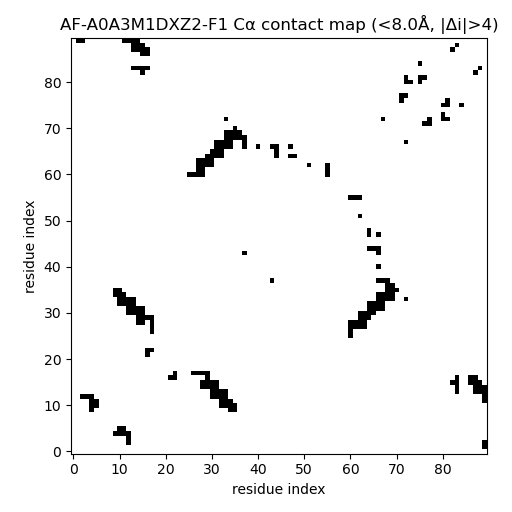 85 GLN A CA 1
ATOM 652 C C . GLN A 1 85 ? 15.882 -3.740 3.021 1.00 85.94 85 GLN A C 1
ATOM 654 O O . GLN A 1 85 ? 16.212 -4.895 3.278 1.00 85.94 85 GLN A O 1
ATOM 659 N N . ARG A 1 86 ? 16.299 -2.694 3.744 1.00 85.75 86 ARG A N 1
ATOM 660 C CA . ARG A 1 86 ? 17.183 -2.805 4.915 1.00 85.75 86 ARG A CA 1
ATOM 661 C C . ARG A 1 86 ? 16.425 -3.112 6.199 1.00 85.75 86 ARG A C 1
ATOM 663 O O . ARG A 1 86 ? 16.921 -3.874 7.019 1.00 85.75 86 ARG A O 1
ATOM 670 N N . GLU A 1 87 ? 15.267 -2.489 6.370 1.00 81.69 87 GLU A N 1
ATOM 671 C CA . GLU A 1 87 ? 14.521 -2.447 7.632 1.00 81.69 87 GLU A CA 1
ATOM 672 C C . GLU A 1 87 ? 13.145 -3.108 7.527 1.00 81.69 87 GLU A C 1
ATOM 674 O O . GLU A 1 87 ? 12.510 -3.375 8.544 1.00 81.69 87 GLU A O 1
ATOM 679 N N . GLY A 1 88 ? 12.668 -3.367 6.308 1.00 75.56 88 GLY A N 1
ATOM 680 C CA . GLY A 1 88 ? 11.339 -3.910 6.094 1.00 75.56 88 GLY A CA 1
ATOM 681 C C . GLY A 1 88 ? 11.223 -5.372 6.502 1.00 75.56 88 GLY A C 1
ATOM 682 O O . GLY A 1 88 ? 12.159 -6.168 6.389 1.00 75.56 88 GLY A O 1
ATOM 683 N N . VAL A 1 89 ? 10.026 -5.727 6.958 1.00 73.25 89 VAL A N 1
ATOM 684 C CA . VAL A 1 89 ? 9.661 -7.099 7.322 1.00 73.25 89 VAL A CA 1
ATOM 685 C C . VAL A 1 89 ? 8.812 -7.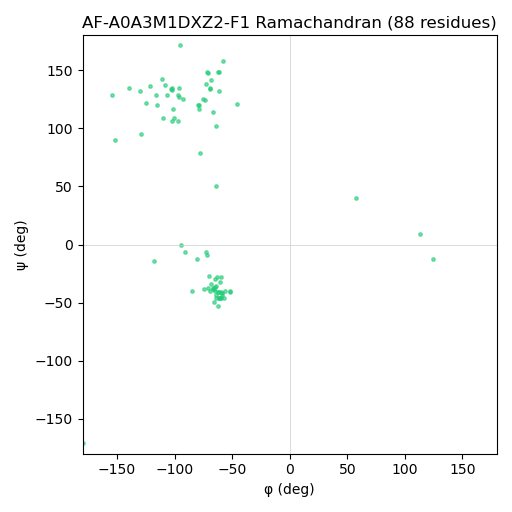685 6.197 1.00 73.25 89 VAL A C 1
ATOM 687 O O . VAL A 1 89 ? 7.902 -7.016 5.702 1.00 73.25 89 VAL A O 1
ATOM 690 N N . ARG A 1 90 ? 9.140 -8.916 5.788 1.00 63.47 90 ARG A N 1
ATOM 691 C CA . ARG A 1 90 ? 8.430 -9.676 4.752 1.00 63.47 90 ARG A CA 1
ATOM 692 C C . ARG A 1 90 ? 7.531 -10.722 5.383 1.00 63.47 90 ARG A C 1
ATOM 694 O O . ARG A 1 90 ? 8.033 -11.511 6.218 1.00 63.47 90 ARG A O 1
#

pLDDT: mean 76.72, std 18.67, range [22.62, 93.75]

Secondary structure (DSSP, 8-state):
----PPSSS-PEEEEEPPTTS---TTS-EEEEEEES--SSHHHHHHHHHHHHHHHHHH-SS-EEEEEEEHHHHHTT-SHHHHHHHHH-B-